Protein AF-A0A239QJM7-F1 (afdb_monomer)

Foldseek 3Di:
DWDADPVPRATWDFDPDPDTFTAHPPPRDTHCPVVPPPDDADPVRVVVVVPPVCPDPVNVVVVVPDDPVVVVVPPDDD

Radius of gyration: 17.65 Å; Cα contacts (8 Å, |Δi|>4): 65; chains: 1; bounding box: 36×35×39 Å

Solvent-accessible surface area (backbone atoms only — not comparable to full-atom values): 5163 Å² total; per-residue (Å²): 140,86,47,61,29,93,86,77,57,47,75,31,48,78,39,91,53,100,67,67,30,32,34,22,86,86,80,62,54,74,45,50,82,88,70,56,85,84,69,87,73,54,73,68,61,52,54,60,50,74,73,35,68,73,67,34,71,68,52,44,52,59,68,70,68,66,58,82,74,70,64,64,71,76,80,78,73,136

Mean predicted aligned error: 12.75 Å

pLDDT: mean 80.85, std 13.46, range [50.34, 97.25]

Sequence (78 aa):
MRCSCKQCGTYMIQAESDHLGCICPDCGYRCNDCLGTNTVVSRERLKDLAFDPRFDPENIAASFDEDPEDAEWFDDRP

Nearest PDB structures (foldseek):
  8hl4-assembly1_S27A  TM=6.011E-01  e=8.943E-01  Sulfolobus acidocaldarius DSM 639
  6cnc-assembly1_I  TM=5.681E-01  e=8.363E-01  Saccharomyces cerevisiae S288C
  8hl1-assembly1_S27A  TM=5.511E-01  e=1.250E+00  Sulfolobus acidocaldarius DSM 639

Secondary structure (DSSP, 8-state):
---B-TTT-PBPEEE-SSS-EEE-TTT--EE-GGG-------HHHHHHHTT-GGGSHHHHHHHH---TTTGGGSS---

Structure (mmCIF, N/CA/C/O backbone):
data_AF-A0A239QJM7-F1
#
_entry.id   AF-A0A239QJM7-F1
#
loop_
_atom_site.group_PDB
_atom_site.id
_atom_site.type_symbol
_atom_site.label_atom_id
_atom_site.label_alt_id
_atom_site.label_comp_id
_atom_site.label_asym_id
_atom_site.label_entity_id
_atom_site.label_seq_id
_atom_site.pdbx_PDB_ins_code
_atom_site.Cartn_x
_atom_site.Cartn_y
_atom_site.Cartn_z
_atom_site.occupancy
_atom_site.B_iso_or_equiv
_atom_site.auth_seq_id
_atom_site.auth_comp_id
_atom_site.auth_asym_id
_atom_site.auth_atom_id
_atom_site.pdbx_PDB_model_num
ATOM 1 N N . MET A 1 1 ? 5.294 -7.305 10.185 1.00 69.50 1 MET A N 1
ATOM 2 C CA . MET A 1 1 ? 5.819 -5.974 9.802 1.00 69.50 1 MET A CA 1
ATOM 3 C C . MET A 1 1 ? 5.496 -4.969 10.900 1.00 69.50 1 MET A C 1
ATOM 5 O O . MET A 1 1 ? 4.526 -5.187 11.614 1.00 69.50 1 MET A O 1
ATOM 9 N N . ARG A 1 2 ? 6.306 -3.918 11.071 1.00 76.12 2 ARG A N 1
ATOM 10 C CA . ARG A 1 2 ? 6.044 -2.803 11.998 1.00 76.12 2 ARG A CA 1
ATOM 11 C C . ARG A 1 2 ? 5.933 -1.529 11.164 1.00 76.12 2 ARG A C 1
ATOM 13 O O . ARG A 1 2 ? 6.872 -1.237 10.433 1.00 76.12 2 ARG A O 1
ATOM 20 N N . CYS A 1 3 ? 4.808 -0.824 11.236 1.00 86.56 3 CYS A N 1
ATOM 21 C CA . CYS A 1 3 ? 4.552 0.369 10.426 1.00 86.56 3 CYS A CA 1
ATOM 22 C C . CYS A 1 3 ? 4.433 1.607 11.321 1.00 86.56 3 CYS A C 1
ATOM 24 O O . CYS A 1 3 ? 3.850 1.534 12.403 1.00 86.56 3 CYS A O 1
ATOM 26 N N . SER A 1 4 ? 4.939 2.740 10.847 1.00 92.75 4 SER A N 1
ATOM 27 C CA . SER A 1 4 ? 4.600 4.079 11.337 1.00 92.75 4 SER A CA 1
ATOM 28 C C . SER A 1 4 ? 3.464 4.663 10.491 1.00 92.75 4 SER A C 1
ATOM 30 O O . SER A 1 4 ? 3.334 4.365 9.302 1.00 92.75 4 SER A O 1
ATOM 32 N N . CYS A 1 5 ? 2.595 5.463 11.109 1.00 94.38 5 CYS A N 1
ATOM 33 C CA . CYS A 1 5 ? 1.473 6.087 10.418 1.00 94.38 5 CYS A CA 1
ATOM 34 C C . CYS A 1 5 ? 1.967 7.151 9.434 1.00 94.38 5 CYS A C 1
ATOM 36 O O . CYS A 1 5 ? 2.649 8.084 9.840 1.00 94.38 5 CYS A O 1
ATOM 38 N N . LYS A 1 6 ? 1.549 7.072 8.165 1.00 90.88 6 LYS A N 1
ATOM 39 C CA . LYS A 1 6 ? 1.889 8.076 7.138 1.00 90.88 6 LYS A CA 1
ATOM 40 C C . LYS A 1 6 ? 1.272 9.461 7.382 1.00 90.88 6 LYS A C 1
ATOM 42 O O . LYS A 1 6 ? 1.668 10.414 6.734 1.00 90.88 6 LYS A O 1
ATOM 4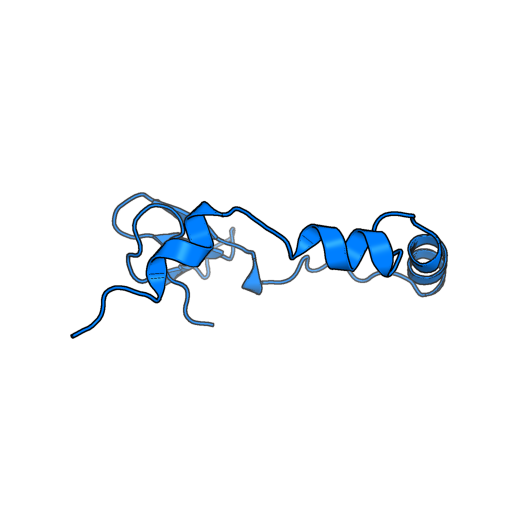7 N N . GLN A 1 7 ? 0.288 9.562 8.279 1.00 94.00 7 GLN A N 1
ATOM 48 C CA . GLN A 1 7 ? -0.398 10.821 8.595 1.00 94.00 7 GLN A CA 1
ATOM 49 C C . GLN A 1 7 ? 0.206 11.531 9.815 1.00 94.00 7 GLN A C 1
ATOM 51 O O . GLN A 1 7 ? 0.268 12.752 9.841 1.00 94.00 7 GLN A O 1
ATOM 56 N N . CYS A 1 8 ? 0.632 10.785 10.843 1.00 95.75 8 CYS A N 1
ATOM 57 C CA . CYS A 1 8 ? 1.067 11.372 12.120 1.00 95.75 8 CYS A CA 1
ATOM 58 C C . CYS A 1 8 ? 2.325 10.733 12.731 1.00 95.75 8 CYS A C 1
ATOM 60 O O . CYS A 1 8 ? 2.700 11.064 13.850 1.00 95.75 8 CYS A O 1
ATOM 62 N N . GLY A 1 9 ? 2.962 9.777 12.051 1.00 93.38 9 GLY A N 1
ATOM 63 C CA . GLY A 1 9 ? 4.180 9.102 12.513 1.00 93.38 9 GLY A CA 1
ATOM 64 C C . GLY A 1 9 ? 3.978 8.057 13.618 1.00 93.38 9 GLY A C 1
ATOM 65 O O . GLY A 1 9 ? 4.856 7.217 13.818 1.00 93.38 9 GLY A O 1
ATOM 66 N N . THR A 1 10 ? 2.824 8.042 14.296 1.00 97.00 10 THR A N 1
ATOM 67 C CA . THR A 1 10 ? 2.526 7.114 15.401 1.00 97.00 10 THR A CA 1
ATOM 68 C C . THR A 1 10 ? 2.701 5.654 14.990 1.00 97.00 10 THR A C 1
ATOM 70 O O . THR A 1 10 ? 2.283 5.238 13.905 1.00 97.00 10 THR A O 1
ATOM 73 N N . TYR A 1 11 ? 3.282 4.854 15.885 1.00 94.56 11 TYR A N 1
ATOM 74 C CA . TYR A 1 11 ? 3.401 3.410 15.716 1.00 94.56 11 TYR A CA 1
ATOM 75 C C . TYR A 1 11 ? 2.025 2.758 15.515 1.00 94.56 11 TYR A C 1
ATOM 77 O O . TYR A 1 11 ? 1.111 2.936 16.320 1.00 94.56 11 TYR A O 1
ATOM 85 N N . MET A 1 12 ? 1.877 1.993 14.437 1.00 94.50 12 MET A N 1
ATOM 86 C CA . MET A 1 12 ? 0.609 1.370 14.068 1.00 94.50 12 MET A CA 1
ATOM 87 C C . MET A 1 12 ? 0.512 -0.065 14.585 1.00 94.50 12 MET A C 1
ATOM 89 O O . MET A 1 12 ? 1.493 -0.812 14.609 1.00 94.50 12 MET A O 1
ATOM 93 N N . ILE A 1 13 ? -0.706 -0.470 14.939 1.00 92.31 13 ILE A N 1
ATOM 94 C CA . ILE A 1 13 ? -1.014 -1.809 15.444 1.00 92.31 13 ILE A CA 1
ATOM 95 C C . ILE A 1 13 ? -1.582 -2.637 14.296 1.00 92.31 13 ILE A C 1
ATOM 97 O O . ILE A 1 13 ? -2.439 -2.162 13.552 1.00 92.31 13 ILE A O 1
ATOM 101 N N . GLN A 1 14 ? -1.117 -3.875 14.141 1.00 90.06 14 GLN A N 1
ATOM 102 C CA . GLN A 1 14 ? -1.675 -4.768 13.134 1.00 90.06 14 GLN A CA 1
ATOM 103 C C . GLN A 1 14 ? -3.047 -5.276 13.594 1.00 90.06 14 GLN A C 1
ATOM 105 O O . GLN A 1 14 ? -3.188 -5.805 14.693 1.00 90.06 14 GLN A O 1
ATOM 110 N N . ALA A 1 15 ? -4.059 -5.071 12.756 1.00 89.75 15 ALA A N 1
ATOM 111 C CA . ALA A 1 15 ? -5.417 -5.531 12.982 1.00 89.75 15 ALA A CA 1
ATOM 112 C C . ALA A 1 15 ? -5.665 -6.825 12.202 1.00 89.75 15 ALA A C 1
ATOM 114 O O . ALA A 1 15 ? -5.566 -6.848 10.972 1.00 89.75 15 ALA A O 1
ATOM 115 N N . GLU A 1 16 ? -6.003 -7.886 12.932 1.00 87.06 16 GLU A N 1
ATOM 116 C CA . GLU A 1 16 ? -6.338 -9.221 12.413 1.00 87.06 16 GLU A CA 1
ATOM 117 C C . GLU A 1 16 ? -7.859 -9.414 12.234 1.00 87.06 16 GLU A C 1
ATOM 119 O O . GLU A 1 16 ? -8.382 -10.509 12.414 1.00 87.06 16 GLU A O 1
ATOM 124 N N . SER A 1 17 ? -8.598 -8.343 11.923 1.00 80.25 17 SER A N 1
ATOM 125 C CA . SER A 1 17 ? -10.038 -8.412 11.629 1.00 80.25 17 SER A CA 1
ATOM 126 C C . SER A 1 17 ? -10.312 -8.711 10.146 1.00 80.25 17 SER A C 1
ATOM 128 O O . SER A 1 17 ? -9.378 -8.846 9.356 1.00 80.25 17 SER A O 1
ATOM 130 N N . ASP A 1 18 ? -11.591 -8.750 9.743 1.00 80.56 18 ASP A N 1
ATOM 131 C CA . ASP A 1 18 ? -12.032 -8.956 8.345 1.00 80.56 18 ASP A CA 1
ATOM 132 C C . ASP A 1 18 ? -11.347 -8.019 7.333 1.00 80.56 18 ASP A C 1
ATOM 134 O O . ASP A 1 18 ? -11.199 -8.338 6.153 1.00 80.56 18 ASP A O 1
ATOM 138 N N . HIS A 1 19 ? -10.901 -6.853 7.803 1.00 83.44 19 HIS A N 1
ATOM 139 C CA . HIS A 1 19 ? -10.058 -5.938 7.052 1.00 83.44 19 HIS A CA 1
ATOM 140 C C . HIS A 1 19 ? -8.646 -5.985 7.626 1.00 83.44 19 HIS A C 1
ATOM 142 O O . HIS A 1 19 ? -8.314 -5.219 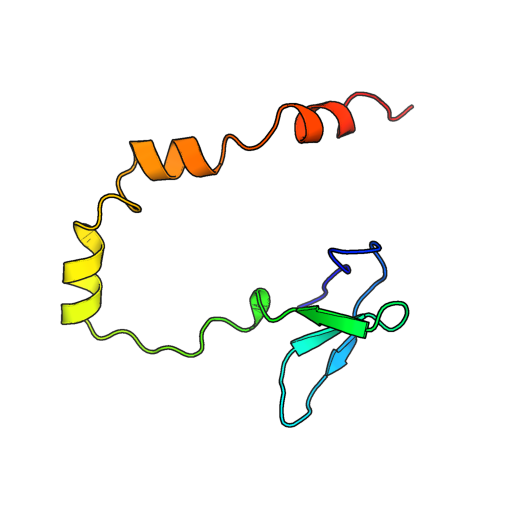8.537 1.00 83.44 19 HIS A O 1
ATOM 148 N N . LEU A 1 20 ? -7.813 -6.873 7.080 1.00 87.00 20 LEU A N 1
ATOM 149 C CA . LEU A 1 20 ? -6.388 -6.917 7.399 1.00 87.00 20 LEU A CA 1
ATOM 150 C C . LEU A 1 20 ? -5.758 -5.551 7.116 1.00 87.00 20 LEU A C 1
ATOM 152 O O . LEU A 1 20 ? -6.114 -4.892 6.142 1.00 87.00 20 LEU A O 1
ATOM 156 N N . GLY A 1 21 ? -4.861 -5.114 7.996 1.00 89.81 21 GLY A N 1
ATOM 157 C CA . GLY A 1 21 ? -4.115 -3.865 7.848 1.00 89.81 21 GLY A CA 1
ATOM 158 C C . GLY A 1 21 ? -3.488 -3.416 9.157 1.00 89.81 21 GLY A C 1
ATOM 159 O O . GLY A 1 21 ? -3.873 -3.876 10.228 1.00 89.81 21 GLY A O 1
ATOM 160 N N . CYS A 1 22 ? -2.542 -2.488 9.091 1.00 92.06 22 CYS A N 1
ATOM 161 C CA . CYS A 1 22 ? -2.105 -1.737 10.265 1.00 92.06 22 CYS A CA 1
ATOM 162 C C . CYS A 1 22 ? -3.065 -0.560 10.486 1.00 92.06 22 CYS A C 1
ATOM 164 O O . CYS A 1 22 ? -3.392 0.133 9.525 1.00 92.06 22 CYS A O 1
ATOM 166 N N . ILE A 1 23 ? -3.497 -0.305 11.724 1.00 93.31 23 ILE A N 1
ATOM 167 C CA . ILE A 1 23 ? -4.362 0.828 12.093 1.00 93.31 23 ILE A CA 1
ATOM 168 C C . ILE A 1 23 ? -3.593 1.768 13.025 1.00 93.31 23 ILE A C 1
ATOM 170 O O . ILE A 1 23 ? -2.937 1.326 13.972 1.00 93.31 23 ILE A O 1
ATOM 174 N N . CYS A 1 24 ? -3.665 3.070 12.751 1.00 95.38 24 CYS A N 1
ATOM 175 C CA . CYS A 1 24 ? -3.147 4.094 13.648 1.00 95.38 24 CYS A CA 1
ATOM 176 C C . CYS A 1 24 ? -4.103 4.289 14.839 1.00 95.38 24 CYS A C 1
ATOM 178 O O . CYS A 1 24 ? -5.279 4.574 14.605 1.00 95.38 24 CYS A O 1
ATOM 180 N N . PRO A 1 25 ? -3.628 4.187 16.094 1.00 94.62 25 PRO A N 1
ATOM 181 C CA . PRO A 1 25 ? -4.479 4.393 17.266 1.00 94.62 25 PRO A CA 1
ATOM 182 C C . PRO A 1 25 ? -4.915 5.855 17.457 1.00 94.62 25 PRO A C 1
ATOM 184 O O . PRO A 1 25 ? -5.944 6.088 18.082 1.00 94.62 25 PRO A O 1
ATOM 187 N N . ASP A 1 26 ? -4.177 6.817 16.897 1.00 97.25 26 ASP A N 1
ATOM 188 C CA . ASP A 1 26 ? -4.432 8.244 17.129 1.00 97.25 26 ASP A CA 1
ATOM 189 C C . ASP A 1 26 ? -5.385 8.841 16.088 1.00 97.25 26 ASP A C 1
ATOM 191 O O . ASP A 1 26 ? -6.315 9.565 16.435 1.00 97.25 26 ASP A O 1
ATOM 195 N N . CYS A 1 27 ? -5.169 8.538 14.802 1.00 96.31 27 CYS A 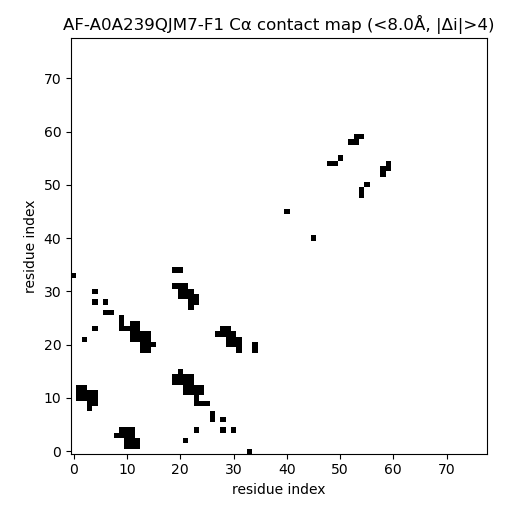N 1
ATOM 196 C CA . CYS A 1 27 ? -5.946 9.123 13.702 1.00 96.31 27 CYS A CA 1
ATOM 197 C C . CYS A 1 27 ? -6.827 8.120 12.942 1.00 96.31 27 CYS A C 1
ATOM 199 O O . CYS A 1 27 ? -7.576 8.512 12.051 1.00 96.31 27 CYS A O 1
ATOM 201 N N . GLY A 1 28 ? -6.735 6.821 13.242 1.00 92.94 28 GLY A N 1
ATOM 202 C CA . GLY A 1 28 ? -7.541 5.785 12.589 1.00 92.94 28 GLY A CA 1
ATOM 203 C C . GLY A 1 28 ? -7.127 5.428 11.156 1.00 92.94 28 GLY A C 1
ATOM 204 O O . GLY A 1 28 ? -7.754 4.556 10.553 1.00 92.94 28 GLY A O 1
ATOM 205 N N . TYR A 1 29 ? -6.072 6.042 10.602 1.00 94.06 29 TYR A N 1
ATOM 206 C CA . TYR A 1 29 ? -5.552 5.696 9.274 1.00 94.06 29 TYR A CA 1
ATOM 207 C C . TYR A 1 29 ? -5.213 4.202 9.177 1.00 94.06 29 TYR A C 1
ATOM 209 O O . TYR A 1 29 ? -4.582 3.643 10.080 1.00 94.06 29 TYR A O 1
ATOM 2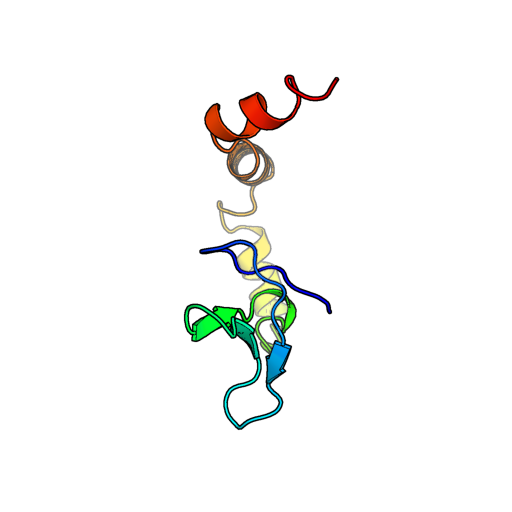17 N N . ARG A 1 30 ? -5.594 3.571 8.061 1.00 91.56 30 ARG A N 1
ATOM 218 C CA . ARG A 1 30 ? -5.345 2.153 7.780 1.00 91.56 30 ARG A CA 1
ATOM 219 C C . ARG A 1 30 ? -4.341 1.992 6.641 1.00 91.56 30 ARG A C 1
ATOM 221 O O . ARG A 1 30 ? -4.535 2.551 5.569 1.00 91.56 30 ARG A O 1
ATOM 228 N N . CYS A 1 31 ? -3.308 1.182 6.863 1.00 88.44 31 CYS A N 1
ATOM 229 C CA . CYS A 1 31 ? -2.254 0.880 5.894 1.00 88.44 31 CYS A CA 1
ATOM 230 C C . CYS A 1 31 ? -2.256 -0.607 5.514 1.00 88.44 31 CYS A C 1
ATOM 232 O O . CYS A 1 31 ? -2.265 -1.462 6.403 1.00 88.44 31 CYS A O 1
ATOM 234 N N . ASN A 1 32 ? -2.185 -0.896 4.210 1.00 88.19 32 ASN A N 1
ATOM 235 C CA . ASN A 1 32 ? -2.136 -2.256 3.653 1.00 88.19 32 ASN A CA 1
ATOM 236 C C . ASN A 1 32 ? -0.898 -2.512 2.785 1.00 88.19 32 ASN A C 1
ATOM 238 O O . ASN A 1 32 ? -0.766 -3.587 2.210 1.00 88.19 32 ASN A O 1
ATOM 242 N N . ASP A 1 33 ? 0.024 -1.556 2.709 1.00 85.69 33 ASP A N 1
ATOM 243 C CA . ASP A 1 33 ? 1.135 -1.570 1.754 1.00 85.69 33 ASP A CA 1
ATOM 244 C C . ASP A 1 33 ? 2.025 -2.807 1.911 1.00 85.69 33 ASP A C 1
ATOM 246 O O . ASP A 1 33 ? 2.470 -3.399 0.932 1.00 85.69 33 ASP A O 1
ATOM 250 N N . CYS A 1 34 ? 2.247 -3.245 3.155 1.00 81.31 34 CYS A N 1
ATOM 251 C CA . CYS A 1 34 ? 3.075 -4.414 3.440 1.00 81.31 34 CYS A CA 1
ATOM 252 C C . CYS A 1 34 ? 2.330 -5.750 3.303 1.00 81.31 34 CYS A C 1
ATOM 254 O O . CYS A 1 34 ? 2.973 -6.796 3.328 1.00 81.31 34 CYS A O 1
ATOM 256 N N . LEU A 1 35 ? 0.996 -5.743 3.190 1.00 80.25 35 LEU A N 1
ATOM 257 C CA . LEU A 1 35 ? 0.199 -6.972 3.090 1.00 80.25 35 LEU A CA 1
ATOM 258 C C . LEU A 1 35 ? 0.275 -7.619 1.703 1.00 80.25 35 LEU A C 1
ATOM 260 O O . LEU A 1 35 ? -0.229 -8.726 1.514 1.00 80.25 35 LEU A O 1
ATOM 264 N N . GLY A 1 36 ? 0.927 -6.955 0.745 1.00 72.19 36 GLY A N 1
ATOM 265 C CA . GLY A 1 36 ? 0.890 -7.350 -0.653 1.00 72.19 36 GLY A CA 1
ATOM 266 C C . GLY A 1 36 ? -0.523 -7.216 -1.225 1.00 72.19 36 GLY A C 1
ATOM 267 O O . GLY A 1 36 ? -1.517 -7.061 -0.519 1.00 72.19 36 GLY A O 1
ATOM 268 N N . THR A 1 37 ? -0.647 -7.282 -2.542 1.00 69.12 37 THR A N 1
ATOM 269 C CA . THR A 1 37 ? -1.950 -7.151 -3.212 1.00 69.12 37 THR A CA 1
ATOM 270 C C . THR A 1 37 ? -2.810 -8.414 -3.103 1.00 69.12 37 THR A C 1
ATOM 272 O O . THR A 1 37 ? -3.930 -8.429 -3.603 1.00 69.12 37 THR A O 1
ATOM 275 N N . ASN A 1 38 ? -2.289 -9.493 -2.499 1.00 63.16 38 ASN A N 1
ATOM 276 C CA . ASN A 1 38 ? -2.863 -10.845 -2.521 1.00 63.16 38 ASN A CA 1
ATOM 277 C C . ASN A 1 38 ? -3.323 -11.288 -3.931 1.00 63.16 38 ASN A C 1
ATOM 279 O O . ASN A 1 38 ? -4.214 -12.120 -4.091 1.00 63.16 38 ASN A O 1
ATOM 283 N N . THR A 1 39 ? -2.727 -10.706 -4.977 1.00 67.88 39 THR A N 1
ATOM 284 C CA . THR A 1 39 ? -3.030 -11.030 -6.367 1.00 67.88 39 THR A CA 1
ATOM 285 C C . THR A 1 39 ? -1.985 -12.000 -6.879 1.00 67.88 39 THR A C 1
ATOM 287 O O . THR A 1 39 ? -0.821 -11.636 -7.053 1.00 67.88 39 THR A O 1
ATOM 290 N N . VAL A 1 40 ? -2.411 -13.222 -7.180 1.00 71.56 40 VAL A N 1
ATOM 291 C CA . VAL A 1 40 ? -1.612 -14.146 -7.985 1.00 71.56 40 VAL A CA 1
ATOM 292 C C . VAL A 1 40 ? -1.742 -13.708 -9.441 1.00 71.56 40 VAL A C 1
ATOM 294 O O . VAL A 1 40 ? -2.834 -13.726 -10.006 1.00 71.56 40 VAL A O 1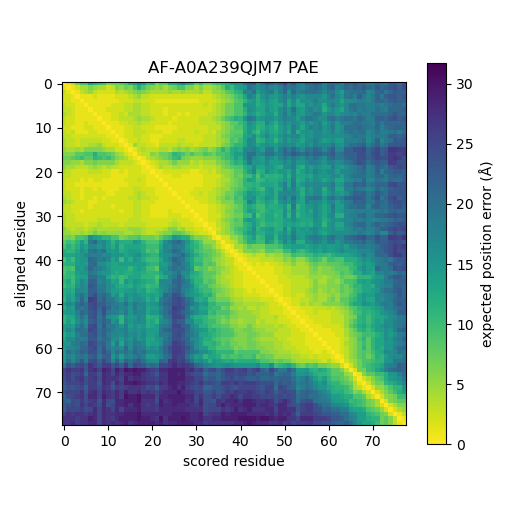
ATOM 297 N N . VAL A 1 41 ? -0.637 -13.277 -10.046 1.00 81.25 41 VAL A N 1
ATOM 298 C CA . VAL A 1 41 ? -0.599 -12.884 -11.461 1.00 81.25 41 VAL A CA 1
ATOM 299 C C . VAL A 1 41 ? -0.152 -14.091 -12.284 1.00 81.25 41 VAL A C 1
ATOM 301 O O . VAL A 1 41 ? 0.844 -14.7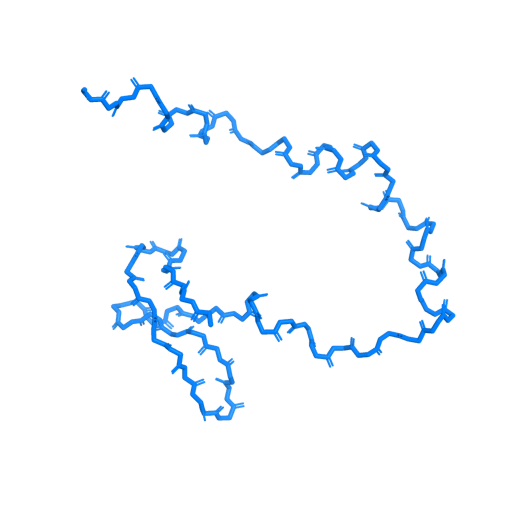33 -11.951 1.00 81.25 41 VAL A O 1
ATOM 304 N N . SER A 1 42 ? -0.890 -14.434 -13.346 1.00 86.81 42 SER A N 1
ATOM 305 C CA . SER A 1 42 ? -0.494 -15.529 -14.240 1.00 86.81 42 SER A CA 1
ATOM 306 C C . SER A 1 42 ? 0.777 -15.179 -15.017 1.00 86.81 42 SER A C 1
ATOM 308 O O . SER A 1 42 ? 1.113 -14.007 -15.207 1.00 86.81 42 SER A O 1
ATOM 310 N N . ARG A 1 43 ? 1.481 -16.200 -15.519 1.00 88.50 43 ARG A N 1
ATOM 311 C CA . ARG A 1 43 ? 2.702 -16.003 -16.313 1.00 88.50 43 ARG A CA 1
ATOM 312 C C . ARG A 1 43 ? 2.443 -15.144 -17.550 1.00 88.50 43 ARG A C 1
ATOM 314 O O . ARG A 1 43 ? 3.279 -14.324 -17.908 1.00 88.50 43 ARG A O 1
ATOM 321 N N . GLU A 1 44 ? 1.312 -15.346 -18.209 1.00 91.19 44 GLU A N 1
ATOM 322 C CA . GLU A 1 44 ? 0.912 -14.607 -19.406 1.00 91.19 44 GLU A CA 1
ATOM 323 C C . GLU A 1 44 ? 0.680 -13.141 -19.056 1.00 91.19 44 GLU A C 1
ATOM 325 O O . GLU A 1 44 ? 1.232 -12.259 -19.705 1.00 91.19 44 GLU A O 1
ATOM 330 N N . ARG A 1 45 ? -0.028 -12.883 -17.952 1.00 86.06 45 ARG A N 1
ATOM 331 C CA . ARG A 1 45 ? -0.305 -11.522 -17.505 1.00 86.06 45 ARG A CA 1
ATOM 332 C C . ARG A 1 45 ? 0.961 -10.784 -17.067 1.00 86.06 45 ARG A C 1
ATOM 334 O O . ARG A 1 45 ? 1.075 -9.591 -17.315 1.00 86.06 45 ARG A O 1
ATOM 341 N N . LEU A 1 46 ? 1.929 -11.486 -16.472 1.00 85.69 46 LEU A N 1
ATOM 342 C CA . LEU A 1 46 ? 3.253 -10.929 -16.176 1.00 85.69 46 LEU A CA 1
ATOM 343 C C . LEU A 1 46 ? 4.026 -10.546 -17.447 1.00 85.69 46 LEU A C 1
ATOM 345 O O . LEU A 1 46 ? 4.724 -9.538 -17.440 1.00 85.69 46 LEU A O 1
ATOM 349 N N . LYS A 1 47 ? 3.900 -11.312 -18.540 1.00 88.50 47 LYS A N 1
ATOM 350 C CA . LYS A 1 47 ? 4.544 -10.964 -19.819 1.00 88.50 47 LYS A CA 1
ATOM 351 C C . LYS A 1 47 ? 3.971 -9.684 -20.416 1.00 88.50 47 LYS A C 1
ATOM 353 O O . LYS A 1 47 ? 4.741 -8.890 -20.940 1.00 88.50 47 LYS A O 1
ATOM 358 N N . ASP A 1 48 ? 2.661 -9.472 -20.309 1.00 87.56 48 ASP A N 1
ATOM 359 C CA . ASP A 1 48 ? 2.033 -8.234 -20.784 1.00 87.56 48 ASP A CA 1
ATOM 360 C C . ASP A 1 48 ? 2.570 -7.007 -20.033 1.00 87.56 48 ASP A C 1
ATOM 362 O O . ASP A 1 48 ? 2.778 -5.956 -20.632 1.00 87.56 48 ASP A O 1
ATOM 366 N N . LEU A 1 49 ? 2.825 -7.150 -18.725 1.00 83.25 49 LEU A N 1
ATOM 367 C CA . LEU A 1 49 ? 3.378 -6.076 -17.895 1.00 83.25 49 LEU A CA 1
ATOM 368 C C . LEU A 1 49 ? 4.834 -5.743 -18.239 1.00 83.25 49 LEU A C 1
ATOM 370 O O . LEU A 1 49 ? 5.256 -4.620 -17.998 1.00 83.25 49 LEU A O 1
ATOM 374 N N . ALA A 1 50 ? 5.596 -6.673 -18.822 1.00 82.94 50 ALA A N 1
ATOM 375 C CA . ALA A 1 50 ? 7.003 -6.444 -19.160 1.00 82.94 50 ALA A CA 1
ATOM 376 C C . ALA A 1 50 ? 7.204 -5.344 -20.220 1.00 82.94 50 ALA A C 1
ATOM 378 O O . ALA A 1 50 ? 8.300 -4.808 -20.338 1.00 82.94 50 ALA A O 1
ATOM 379 N N . PHE A 1 51 ? 6.157 -5.022 -20.985 1.00 84.12 51 PHE A N 1
ATOM 380 C CA . PHE A 1 51 ? 6.167 -3.984 -22.019 1.00 84.12 51 PHE A CA 1
ATOM 381 C C . PHE A 1 51 ? 5.311 -2.770 -21.651 1.0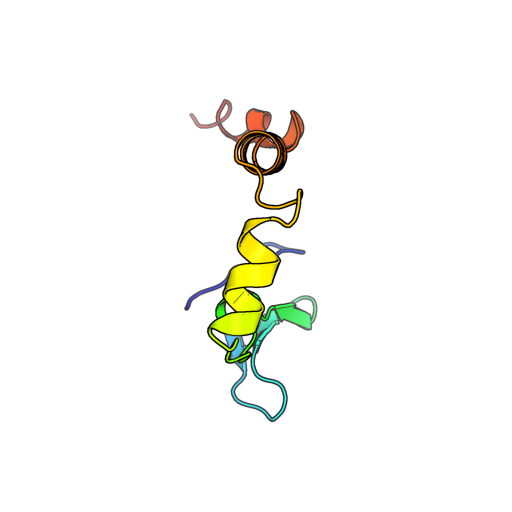0 84.12 51 PHE A C 1
ATOM 383 O O . PHE A 1 51 ? 5.097 -1.889 -22.483 1.00 84.12 51 PHE A O 1
ATOM 390 N N . ASP A 1 52 ? 4.775 -2.733 -20.432 1.00 86.88 52 ASP A N 1
ATOM 391 C CA . ASP A 1 52 ? 4.036 -1.575 -19.957 1.00 86.88 52 ASP A CA 1
ATOM 392 C C . ASP A 1 52 ? 5.038 -0.432 -19.705 1.00 86.88 52 ASP A C 1
ATOM 394 O O . ASP A 1 52 ? 5.988 -0.625 -18.940 1.00 86.88 52 ASP A O 1
ATOM 398 N N . PRO A 1 53 ? 4.851 0.751 -20.327 1.00 88.12 53 PRO A N 1
ATOM 399 C CA . PRO A 1 53 ? 5.794 1.865 -20.235 1.00 88.12 53 PRO A CA 1
ATOM 400 C C . PRO A 1 53 ? 6.126 2.281 -18.803 1.00 88.12 53 PRO A C 1
ATOM 402 O O . PRO A 1 53 ? 7.201 2.815 -18.559 1.00 88.12 53 PRO A O 1
ATOM 405 N N . ARG A 1 54 ? 5.238 2.021 -17.837 1.00 83.12 54 ARG A N 1
ATOM 406 C CA . ARG A 1 54 ? 5.482 2.322 -16.419 1.00 83.12 54 ARG A CA 1
ATOM 407 C C . ARG A 1 54 ? 6.654 1.540 -15.831 1.00 83.12 54 ARG A C 1
ATOM 409 O O . ARG A 1 54 ? 7.234 1.991 -14.853 1.00 83.12 54 ARG A O 1
ATOM 416 N N . PHE A 1 55 ? 6.972 0.376 -16.395 1.00 85.06 55 PHE A N 1
ATOM 417 C CA . PHE A 1 55 ? 8.105 -0.443 -15.972 1.00 85.06 55 PHE A CA 1
ATOM 418 C C . PHE A 1 55 ? 9.333 -0.272 -16.871 1.00 85.06 55 PHE A C 1
ATOM 420 O O . PHE A 1 55 ? 10.298 -1.025 -16.731 1.00 85.06 55 PHE A O 1
ATOM 427 N N . ASP A 1 56 ? 9.313 0.697 -17.791 1.00 88.06 56 ASP A N 1
ATOM 428 C CA . ASP A 1 56 ? 10.520 1.081 -18.511 1.00 88.06 56 ASP A CA 1
ATOM 429 C C . ASP A 1 56 ? 11.573 1.590 -17.507 1.00 88.06 56 ASP A C 1
ATOM 431 O O . ASP A 1 56 ? 11.216 2.366 -16.615 1.00 88.06 56 ASP A O 1
ATOM 435 N N . PRO A 1 57 ? 12.849 1.168 -17.602 1.00 85.00 57 PRO A N 1
ATOM 436 C CA . PRO A 1 57 ? 13.883 1.555 -16.646 1.00 85.00 57 PRO A CA 1
ATOM 437 C C . PRO A 1 57 ? 14.011 3.067 -16.433 1.00 85.00 57 PRO A C 1
ATOM 439 O O . PRO A 1 57 ? 14.269 3.490 -15.308 1.00 85.00 57 PRO A O 1
ATOM 442 N N . GLU A 1 58 ? 13.809 3.876 -17.476 1.00 87.31 58 GLU A N 1
ATOM 443 C CA . GLU A 1 58 ? 13.882 5.338 -17.387 1.00 87.31 58 GLU A CA 1
ATOM 444 C C . GLU A 1 58 ? 12.691 5.903 -16.601 1.00 87.31 58 GLU A C 1
ATOM 446 O O . GLU A 1 58 ? 12.863 6.753 -15.729 1.00 87.31 58 GLU A O 1
ATOM 451 N N . ASN A 1 59 ? 11.489 5.370 -16.840 1.00 86.31 59 ASN A N 1
ATOM 452 C CA . ASN A 1 59 ? 10.274 5.774 -16.129 1.00 86.31 59 ASN A CA 1
ATOM 453 C C . ASN A 1 59 ? 10.259 5.291 -14.672 1.00 86.31 59 ASN A C 1
ATOM 455 O O . ASN A 1 59 ? 9.772 6.002 -13.795 1.00 86.31 59 ASN A O 1
ATOM 459 N N . ILE A 1 60 ? 10.814 4.104 -14.400 1.00 85.19 60 ILE A N 1
ATOM 460 C CA . ILE A 1 60 ? 11.023 3.614 -13.035 1.00 85.19 60 ILE A CA 1
ATOM 461 C C . ILE A 1 60 ? 11.991 4.546 -12.304 1.00 85.19 60 ILE A C 1
ATOM 463 O O . ILE A 1 60 ? 11.682 4.968 -11.194 1.00 85.19 60 ILE A O 1
ATOM 467 N N . ALA A 1 61 ? 13.136 4.887 -12.905 1.00 83.75 61 ALA A N 1
ATOM 468 C CA . ALA A 1 61 ? 14.118 5.774 -12.282 1.00 83.75 61 ALA A CA 1
ATOM 469 C C . ALA A 1 61 ? 13.501 7.135 -11.925 1.00 83.75 61 ALA A C 1
ATOM 471 O O . ALA A 1 61 ? 13.565 7.543 -10.770 1.00 83.75 61 ALA A O 1
ATOM 472 N N . ALA A 1 62 ? 12.782 7.748 -12.869 1.00 82.75 62 ALA A N 1
ATOM 473 C CA . ALA A 1 62 ? 12.101 9.022 -12.655 1.00 82.75 62 ALA A CA 1
ATOM 474 C C . ALA A 1 62 ? 11.011 8.980 -11.567 1.00 82.75 62 ALA A C 1
ATOM 476 O O . ALA A 1 62 ? 10.640 10.023 -11.043 1.00 82.75 62 ALA A O 1
ATOM 477 N N . SER A 1 63 ? 10.480 7.799 -11.224 1.00 76.88 63 SER A N 1
ATOM 478 C CA . SER A 1 63 ? 9.488 7.655 -10.147 1.00 76.88 63 SER A CA 1
ATOM 479 C C . SER A 1 63 ? 10.087 7.645 -8.738 1.00 76.88 63 SER A C 1
ATOM 481 O O . SER A 1 63 ? 9.343 7.807 -7.780 1.00 76.88 63 SER A O 1
ATOM 483 N N . PHE A 1 64 ? 11.402 7.436 -8.610 1.00 73.56 64 PHE A N 1
ATOM 484 C CA . PHE A 1 64 ? 12.120 7.515 -7.331 1.00 73.56 64 PHE A CA 1
ATOM 485 C C . PHE A 1 64 ? 12.739 8.887 -7.079 1.00 73.56 64 PHE A C 1
ATOM 487 O O . PHE A 1 64 ? 13.117 9.183 -5.948 1.00 73.56 64 PHE A O 1
ATOM 494 N N . ASP A 1 65 ? 12.845 9.706 -8.122 1.00 72.81 65 ASP A N 1
ATOM 495 C CA . ASP A 1 65 ? 13.205 11.111 -8.013 1.00 72.81 65 ASP A CA 1
ATOM 496 C C . ASP A 1 65 ? 11.965 11.899 -7.542 1.00 72.81 65 ASP A C 1
ATOM 498 O O . ASP A 1 65 ? 11.363 12.665 -8.294 1.00 72.81 65 ASP A O 1
ATOM 502 N N . GLU A 1 66 ? 11.531 11.651 -6.302 1.00 61.25 66 GLU A N 1
ATOM 503 C CA . GLU A 1 66 ? 10.494 12.438 -5.632 1.00 61.25 66 GLU A CA 1
ATOM 504 C C . GLU A 1 66 ? 11.119 13.590 -4.827 1.00 61.25 66 GLU A C 1
ATOM 506 O O . GLU A 1 66 ? 12.119 13.433 -4.132 1.00 61.25 66 GLU A O 1
ATOM 511 N N . ASP A 1 67 ? 10.488 14.748 -5.014 1.00 57.62 67 ASP A N 1
ATOM 512 C CA . ASP A 1 67 ? 10.470 15.990 -4.243 1.00 57.62 67 ASP A CA 1
ATOM 513 C C . ASP A 1 67 ? 11.768 16.559 -3.624 1.00 57.62 67 ASP A C 1
ATOM 515 O O . ASP A 1 67 ? 12.350 15.980 -2.704 1.00 57.62 67 ASP A O 1
ATOM 519 N N . PRO A 1 68 ? 12.169 17.802 -3.984 1.00 55.06 68 PRO A N 1
ATOM 520 C CA . PRO A 1 68 ? 13.223 18.517 -3.259 1.00 55.06 68 PRO A CA 1
ATOM 521 C C . PRO A 1 68 ? 12.915 18.717 -1.760 1.00 55.06 68 PRO A C 1
ATOM 523 O O . PRO A 1 68 ? 13.835 19.029 -1.012 1.00 55.06 68 PRO A O 1
ATOM 526 N N . GLU A 1 69 ? 11.671 18.507 -1.311 1.00 53.84 69 GLU A N 1
ATOM 527 C CA . GLU A 1 69 ? 11.263 18.578 0.100 1.00 53.84 69 GLU A CA 1
ATOM 528 C C . GLU A 1 69 ? 11.772 17.386 0.948 1.00 53.84 69 GLU A C 1
ATOM 530 O O . GLU A 1 69 ? 12.014 17.549 2.144 1.00 53.84 69 GLU A O 1
ATOM 535 N N . ASP A 1 70 ? 12.029 16.209 0.356 1.00 54.25 70 ASP A N 1
ATOM 536 C CA . ASP A 1 70 ? 12.574 15.042 1.081 1.00 54.25 70 ASP A CA 1
ATOM 537 C C . ASP A 1 70 ? 14.101 15.125 1.287 1.00 54.25 70 ASP A C 1
ATOM 539 O O . ASP A 1 70 ? 14.669 14.454 2.158 1.00 54.25 70 ASP A O 1
ATOM 543 N N . ALA A 1 71 ? 14.785 15.982 0.519 1.00 54.34 71 ALA A N 1
ATOM 544 C CA . ALA A 1 71 ? 16.223 16.219 0.639 1.00 54.34 71 ALA A CA 1
ATOM 545 C C . ALA A 1 71 ? 16.590 17.065 1.874 1.00 54.34 71 ALA A C 1
ATOM 547 O O . ALA A 1 71 ? 17.709 16.968 2.378 1.00 54.34 71 ALA A O 1
ATOM 548 N N . GLU A 1 72 ? 15.652 17.857 2.397 1.00 50.34 72 GLU A N 1
ATOM 549 C CA . GLU A 1 72 ? 15.901 18.804 3.494 1.00 50.34 72 GLU A CA 1
ATOM 550 C C . GLU A 1 72 ? 15.996 18.121 4.873 1.00 50.34 72 GLU A C 1
ATOM 552 O O . GLU A 1 72 ? 16.394 18.739 5.859 1.00 50.34 72 GLU A O 1
ATOM 557 N N . TRP A 1 73 ? 15.668 16.827 4.972 1.00 54.19 73 TRP A N 1
ATOM 558 C CA . TRP A 1 73 ? 15.619 16.107 6.250 1.00 54.19 73 TRP A CA 1
ATOM 559 C C . TRP A 1 73 ? 16.989 15.628 6.772 1.00 54.19 73 TRP A C 1
ATOM 561 O O . TRP A 1 73 ? 17.112 15.279 7.948 1.00 54.19 73 TRP A O 1
ATOM 571 N N . PHE A 1 74 ? 18.033 15.598 5.935 1.00 50.75 74 PHE A N 1
ATOM 572 C CA . PHE A 1 74 ? 19.347 15.058 6.322 1.00 50.75 74 PHE A CA 1
ATOM 573 C C . PHE A 1 74 ? 20.387 16.101 6.763 1.00 50.75 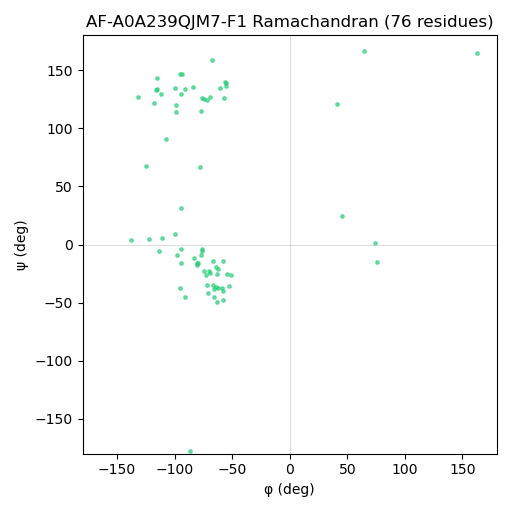74 PHE A C 1
ATOM 575 O O . PHE A 1 74 ? 21.421 15.695 7.297 1.00 50.75 74 PHE A O 1
ATOM 582 N N . ASP A 1 75 ? 20.123 17.403 6.611 1.00 59.34 75 ASP A N 1
ATOM 583 C CA . ASP A 1 75 ? 21.098 18.466 6.924 1.00 59.34 75 ASP A CA 1
ATOM 584 C C . ASP A 1 75 ? 20.982 19.060 8.346 1.00 59.34 75 ASP A C 1
ATOM 586 O O . ASP A 1 75 ? 21.845 19.831 8.759 1.00 59.34 75 ASP A O 1
ATOM 590 N N . ASP A 1 76 ? 19.993 18.651 9.152 1.00 61.03 76 ASP A N 1
ATOM 591 C CA . ASP A 1 76 ? 19.779 19.183 10.511 1.00 61.03 76 ASP A CA 1
ATOM 592 C C . ASP A 1 76 ? 19.748 18.083 11.594 1.00 61.03 76 ASP A C 1
ATOM 594 O O . ASP A 1 76 ? 18.736 17.819 12.253 1.00 61.03 76 ASP A O 1
ATOM 598 N N . ARG A 1 77 ? 20.893 17.429 11.840 1.00 51.88 77 ARG A N 1
ATOM 599 C CA . ARG A 1 77 ? 21.104 16.702 13.105 1.00 51.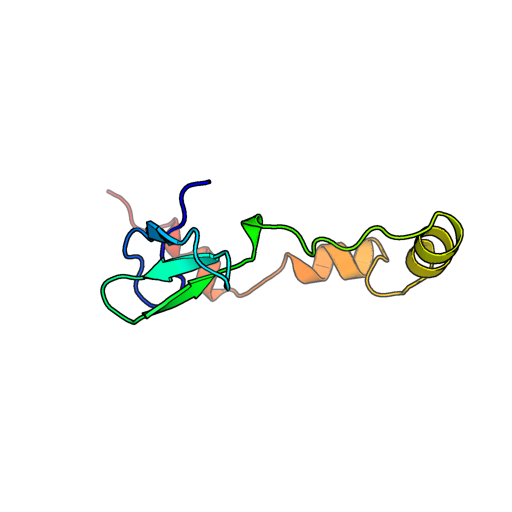88 77 ARG A CA 1
ATOM 600 C C . ARG A 1 77 ? 22.465 17.056 13.723 1.00 51.88 77 ARG A C 1
ATOM 602 O O . ARG A 1 77 ? 23.464 16.941 13.018 1.00 51.88 77 ARG A O 1
ATOM 609 N N . PRO A 1 78 ? 22.505 17.486 15.001 1.00 57.16 78 PRO A N 1
ATOM 610 C CA . PRO A 1 78 ? 23.721 17.964 15.667 1.00 57.16 78 PRO A CA 1
ATOM 611 C C . PRO A 1 78 ? 24.794 16.887 15.855 1.00 57.16 78 PRO A C 1
ATOM 613 O O . PRO A 1 78 ? 24.440 15.684 15.921 1.00 57.16 78 PRO A O 1
#